Protein AF-A0A7X3Q4G8-F1 (afdb_monomer)

Secondary structure (DSSP, 8-state):
-GGGT-EEEPPHHHHHHHHHTTTTTTSGGGTTEEEPPEEEEE-TTS-EEEEEE-SSTT-PPPHHHHHHHHHGGG-

Sequence (75 aa):
MDAYGLSFELPERLKAAYRGLGFPDRNPATEWRLPVPGTFVIDMAGAIRSRHCLSDYRYRMEPQDIVAAVRELSS

Foldseek 3Di:
DVVVVQKDFADPVCVVVVVVVVPPVVVVVQHRMDGFDKDFDAAPVRDTQDMDTDNPPVDDDDPVVNVVSNVVRVD

Nearest PDB structures (foldseek):
  3hjp-assembly2_D  TM=7.792E-01  e=1.366E-01  Saccharolobus solfataricus
  2ywn-assembly1_A  TM=8.212E-01  e=2.718E-01  Sulfurisphaera tokodaii
  4g2e-assembly1_A-2  TM=8.214E-01  e=3.835E-01  Sulfurisphaera tokodaii str. 7
  4kce-assembly1_B  TM=7.621E-01  e=8.757E-01  Leishmania braziliensis
  5dvb-assembly1_I  TM=6.758E-01  e=3.022E+00  Saccharomyces cerevisiae

Radius of gyration: 15.9 Å; Cα contacts (8 Å, |Δi|>4): 79; chains: 1; bounding box: 36×28×39 Å

pLDDT: mean 90.7, std 6.54, range [57.84, 97.69]

Structure (mmCIF, N/CA/C/O backbone):
data_AF-A0A7X3Q4G8-F1
#
_entry.id   AF-A0A7X3Q4G8-F1
#
loop_
_atom_site.group_PDB
_atom_site.id
_atom_site.type_symbol
_atom_site.label_atom_id
_atom_site.label_alt_id
_atom_site.label_comp_id
_atom_site.label_asym_id
_atom_site.label_entity_id
_atom_site.label_seq_id
_atom_site.pdbx_PDB_ins_code
_atom_site.Cartn_x
_atom_site.Cartn_y
_atom_site.Cartn_z
_atom_site.occupancy
_atom_site.B_iso_or_equiv
_atom_site.auth_seq_id
_atom_site.auth_comp_id
_atom_site.auth_asym_id
_atom_site.auth_atom_id
_atom_site.pdbx_PDB_model_num
ATOM 1 N N . MET A 1 1 ? -2.984 -11.757 -4.263 1.00 76.00 1 MET A N 1
ATOM 2 C CA . MET A 1 1 ? -3.294 -10.352 -4.614 1.00 76.00 1 MET A CA 1
ATOM 3 C C . MET A 1 1 ? -4.213 -10.256 -5.822 1.00 76.00 1 MET A C 1
ATOM 5 O O . MET A 1 1 ? -5.147 -9.469 -5.759 1.00 76.00 1 MET A O 1
ATOM 9 N N . ASP A 1 2 ? -4.015 -11.081 -6.855 1.00 82.62 2 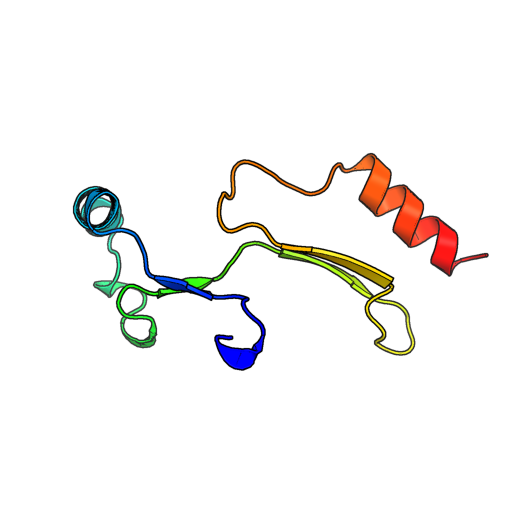ASP A N 1
ATOM 10 C CA . ASP A 1 2 ? -4.804 -11.020 -8.097 1.00 82.62 2 ASP A CA 1
ATOM 11 C C . ASP A 1 2 ? -6.315 -11.177 -7.874 1.00 82.62 2 ASP A C 1
ATOM 13 O O . ASP A 1 2 ? -7.087 -10.350 -8.348 1.00 82.62 2 ASP A O 1
ATOM 17 N N . ALA A 1 3 ? -6.735 -12.147 -7.051 1.00 89.94 3 ALA A N 1
ATOM 18 C CA . ALA A 1 3 ? -8.146 -12.346 -6.690 1.00 89.94 3 ALA A CA 1
ATOM 19 C C . ALA A 1 3 ? -8.797 -11.134 -5.988 1.00 89.94 3 ALA A C 1
ATOM 21 O O . ALA A 1 3 ? -10.017 -11.021 -5.961 1.00 89.94 3 ALA A O 1
ATOM 22 N N . TYR A 1 4 ? -7.987 -10.229 -5.431 1.00 87.56 4 TYR A N 1
ATOM 23 C CA . TYR A 1 4 ? -8.440 -9.028 -4.727 1.00 87.56 4 TYR A CA 1
ATOM 24 C C . TYR A 1 4 ? -8.230 -7.744 -5.543 1.00 87.56 4 TYR A C 1
ATOM 26 O O . TYR A 1 4 ? -8.522 -6.660 -5.048 1.00 87.56 4 TYR A O 1
ATOM 34 N N . GLY A 1 5 ? -7.685 -7.835 -6.765 1.00 89.25 5 GLY A N 1
ATOM 35 C CA . GLY A 1 5 ? -7.351 -6.664 -7.584 1.00 89.25 5 GLY A CA 1
ATOM 36 C C . GLY A 1 5 ? -6.264 -5.763 -6.980 1.00 89.25 5 GLY A C 1
ATOM 37 O O . GLY A 1 5 ? -6.183 -4.588 -7.325 1.00 89.25 5 GLY A O 1
ATOM 38 N N . LEU A 1 6 ? -5.437 -6.290 -6.067 1.00 90.44 6 LEU A N 1
ATOM 39 C CA . LEU A 1 6 ? -4.399 -5.534 -5.343 1.00 90.44 6 LEU A CA 1
ATOM 40 C C . LEU A 1 6 ? -2.995 -5.700 -5.938 1.00 90.44 6 LEU A C 1
ATOM 42 O O . LEU A 1 6 ? -1.989 -5.452 -5.278 1.00 90.44 6 LEU A O 1
ATOM 46 N N . SER A 1 7 ? -2.920 -6.125 -7.190 1.00 91.44 7 SER A N 1
ATOM 47 C CA . SER A 1 7 ? -1.690 -6.279 -7.961 1.00 91.44 7 SER A CA 1
ATOM 48 C C . SER A 1 7 ? -1.965 -5.905 -9.408 1.00 91.44 7 SER A C 1
ATOM 50 O O . SER A 1 7 ? -3.050 -6.156 -9.933 1.00 91.44 7 SER A O 1
ATOM 52 N N . PHE A 1 8 ? -0.971 -5.321 -10.063 1.00 89.62 8 PHE A N 1
ATOM 53 C CA . PHE A 1 8 ? -1.042 -4.990 -11.479 1.00 89.62 8 PHE A CA 1
ATOM 54 C C . PHE A 1 8 ? 0.256 -5.377 -12.176 1.00 89.62 8 PHE A C 1
ATOM 56 O O . PHE A 1 8 ? 1.321 -5.426 -11.559 1.00 89.62 8 PHE A O 1
ATOM 63 N N . GLU A 1 9 ? 0.164 -5.664 -13.470 1.00 91.56 9 GLU A N 1
ATOM 64 C CA . GLU A 1 9 ? 1.347 -5.861 -14.297 1.00 91.56 9 GLU A CA 1
ATOM 65 C C . GLU A 1 9 ? 1.950 -4.505 -14.664 1.00 91.56 9 GLU A C 1
ATOM 67 O O . GLU A 1 9 ? 1.246 -3.610 -15.141 1.00 91.56 9 GLU A O 1
ATOM 72 N N . LEU A 1 10 ? 3.255 -4.346 -14.440 1.00 91.12 10 LEU A N 1
ATOM 73 C CA . LEU A 1 10 ? 3.974 -3.137 -14.801 1.00 91.12 10 LEU A CA 1
ATOM 74 C C . LEU A 1 10 ? 3.928 -2.953 -16.330 1.00 91.12 10 LEU A C 1
ATOM 76 O O . LEU A 1 10 ? 4.439 -3.808 -17.060 1.00 91.12 10 LEU A O 1
ATOM 80 N N . PRO A 1 11 ? 3.383 -1.828 -16.834 1.00 91.81 11 PRO A N 1
ATOM 81 C CA . PRO A 1 11 ? 3.323 -1.564 -18.265 1.00 91.81 11 PRO A CA 1
ATOM 82 C C . PRO A 1 11 ? 4.705 -1.631 -18.922 1.00 91.81 11 PRO A C 1
ATOM 84 O O . PRO A 1 11 ? 5.666 -1.075 -18.388 1.00 91.81 11 PRO A O 1
ATOM 87 N N . GLU A 1 12 ? 4.794 -2.226 -20.116 1.00 92.81 12 GLU A N 1
ATOM 88 C CA . GLU A 1 12 ? 6.063 -2.461 -20.831 1.00 92.81 12 GLU A CA 1
ATOM 89 C C . GLU A 1 12 ? 6.936 -1.198 -20.928 1.00 92.81 12 GLU A C 1
ATOM 91 O O . GLU A 1 12 ? 8.132 -1.227 -20.640 1.00 92.81 12 GLU A O 1
ATOM 96 N N . ARG A 1 13 ? 6.309 -0.047 -21.211 1.00 93.38 13 ARG A N 1
ATOM 97 C CA . ARG A 1 13 ? 6.974 1.265 -21.305 1.00 93.38 13 ARG A CA 1
ATOM 98 C C . ARG A 1 13 ? 7.740 1.683 -20.041 1.00 93.38 13 ARG A C 1
ATOM 100 O O . ARG A 1 13 ? 8.634 2.515 -20.126 1.00 93.38 13 ARG A O 1
ATOM 107 N N . LEU A 1 14 ? 7.371 1.155 -18.871 1.00 91.06 14 LEU A N 1
ATOM 108 C CA . LEU A 1 14 ? 7.993 1.474 -17.583 1.00 91.06 14 LEU A CA 1
ATOM 109 C C . LEU A 1 14 ? 9.060 0.452 -17.171 1.00 91.06 14 LEU A C 1
ATOM 111 O O . LEU A 1 14 ? 9.886 0.765 -16.313 1.00 91.06 14 LEU A O 1
ATOM 115 N N . LYS A 1 15 ? 9.099 -0.738 -17.789 1.00 92.50 15 LYS A N 1
ATOM 116 C CA . LYS A 1 15 ? 10.026 -1.813 -17.402 1.00 92.50 15 LYS A CA 1
ATOM 117 C C . LYS A 1 15 ? 11.485 -1.372 -17.497 1.00 92.50 15 LYS A C 1
ATOM 119 O O . LYS A 1 15 ? 12.255 -1.655 -16.590 1.00 92.50 15 LYS A O 1
ATOM 124 N N . ALA A 1 16 ? 11.862 -0.613 -18.529 1.00 93.25 16 ALA A N 1
ATOM 125 C CA . ALA A 1 16 ? 13.227 -0.095 -18.676 1.00 93.25 16 ALA A CA 1
ATOM 126 C C . ALA A 1 16 ? 13.656 0.811 -17.505 1.00 93.25 16 ALA A C 1
ATOM 128 O O . ALA A 1 16 ? 14.741 0.628 -16.957 1.00 93.25 16 ALA A O 1
ATOM 129 N N . ALA A 1 17 ? 12.788 1.734 -17.076 1.00 92.69 17 ALA A N 1
ATOM 130 C CA . ALA A 1 17 ? 13.056 2.593 -15.923 1.00 92.69 17 ALA A CA 1
ATOM 131 C C . ALA A 1 17 ? 13.172 1.775 -14.625 1.00 92.69 17 ALA A C 1
ATOM 133 O O . ALA A 1 17 ? 14.075 2.001 -13.825 1.00 92.69 17 ALA A O 1
ATOM 134 N N . TYR A 1 18 ? 12.302 0.777 -14.447 1.00 91.38 18 TYR A N 1
ATOM 135 C CA . TYR A 1 18 ? 12.302 -0.093 -13.269 1.00 91.38 18 TYR A CA 1
ATOM 136 C C . TYR A 1 18 ? 13.497 -1.059 -13.218 1.00 91.38 18 TYR A C 1
ATOM 138 O O . TYR A 1 18 ? 13.989 -1.336 -12.125 1.00 91.38 18 TYR A O 1
ATOM 146 N N . ARG A 1 19 ? 14.050 -1.489 -14.364 1.00 91.75 19 ARG A N 1
ATOM 147 C CA . ARG A 1 19 ? 15.340 -2.210 -14.403 1.00 91.75 19 ARG A CA 1
ATOM 148 C C . ARG A 1 19 ? 16.466 -1.378 -13.805 1.00 91.75 19 ARG A C 1
ATOM 150 O O . ARG A 1 19 ? 17.247 -1.898 -13.019 1.00 91.75 19 ARG A O 1
ATOM 157 N N . GLY A 1 20 ? 16.503 -0.075 -14.098 1.00 91.19 20 GLY A N 1
ATOM 158 C CA . GLY A 1 20 ? 17.467 0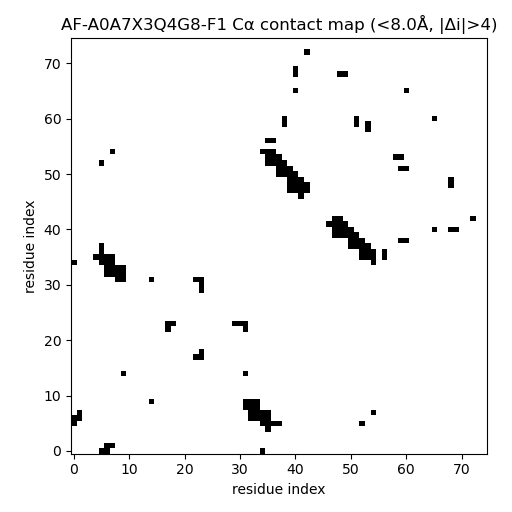.854 -13.495 1.00 91.19 20 GLY A CA 1
ATOM 159 C C . GLY A 1 20 ? 17.349 0.970 -11.968 1.00 91.19 20 GLY A C 1
ATOM 160 O O . GLY A 1 20 ? 18.314 1.337 -11.305 1.00 91.19 20 GLY A O 1
ATOM 161 N N . LEU A 1 21 ? 16.191 0.610 -11.403 1.00 90.00 21 LEU A N 1
ATOM 162 C CA . LEU A 1 21 ? 15.939 0.551 -9.958 1.00 90.00 21 LEU A CA 1
ATOM 163 C C . LEU A 1 21 ? 16.221 -0.840 -9.347 1.00 90.00 21 LEU A C 1
ATOM 165 O O . LEU A 1 21 ? 16.056 -1.031 -8.138 1.00 90.00 21 LEU A O 1
ATOM 169 N N . GLY A 1 22 ? 16.657 -1.809 -10.161 1.00 89.06 22 GLY A N 1
ATOM 170 C CA . GLY A 1 22 ? 16.940 -3.188 -9.754 1.00 89.06 22 GLY A CA 1
ATOM 171 C C . GLY A 1 22 ? 15.715 -4.108 -9.730 1.00 89.06 22 GLY A C 1
ATOM 172 O O . GLY A 1 22 ? 15.720 -5.108 -9.016 1.00 89.06 22 GLY A O 1
ATOM 173 N N . PHE A 1 23 ? 14.647 -3.773 -10.458 1.00 89.69 23 PHE A N 1
ATOM 174 C CA . PHE A 1 23 ? 13.453 -4.610 -10.583 1.00 89.69 23 PHE A CA 1
ATOM 175 C C . PHE A 1 23 ? 13.433 -5.345 -11.943 1.00 89.69 23 PHE A C 1
ATOM 177 O O . PHE A 1 23 ? 13.713 -4.718 -12.968 1.00 89.69 23 PHE A O 1
ATOM 184 N N . PRO A 1 24 ? 13.080 -6.643 -11.991 1.00 87.69 24 PRO A N 1
ATOM 185 C CA . PRO 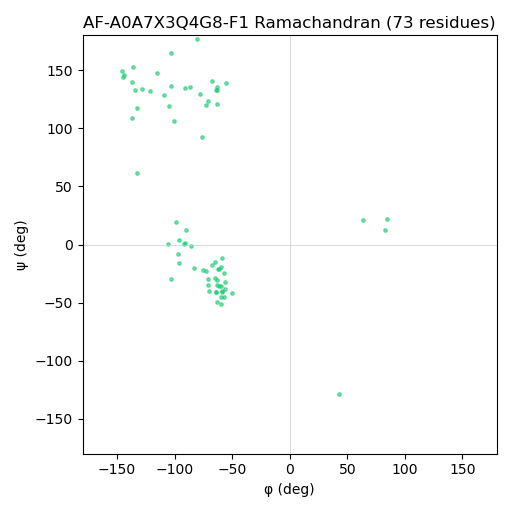A 1 24 ? 12.529 -7.448 -10.901 1.00 87.69 24 PRO A CA 1
ATOM 186 C C . PRO A 1 24 ? 13.573 -8.188 -10.058 1.00 87.69 24 PRO A C 1
ATOM 188 O O . PRO A 1 24 ? 13.195 -8.881 -9.123 1.00 87.69 24 PRO A O 1
ATOM 191 N N . ASP A 1 25 ? 14.867 -8.034 -10.338 1.00 86.25 25 ASP A N 1
ATOM 192 C CA . ASP A 1 25 ? 15.942 -8.852 -9.751 1.00 86.25 25 ASP A CA 1
ATOM 193 C C . ASP A 1 25 ? 15.981 -8.841 -8.213 1.00 86.25 25 ASP A C 1
ATOM 195 O O . ASP A 1 25 ? 16.320 -9.845 -7.589 1.00 86.25 25 ASP A O 1
ATOM 199 N N . ARG A 1 26 ? 15.592 -7.728 -7.578 1.00 85.31 26 ARG A N 1
ATOM 200 C CA . ARG A 1 26 ? 15.484 -7.623 -6.109 1.00 85.31 26 ARG A CA 1
ATOM 201 C C . ARG A 1 26 ? 14.252 -8.330 -5.533 1.00 85.31 26 ARG A C 1
ATOM 203 O O . ARG A 1 26 ? 14.259 -8.695 -4.361 1.00 85.31 26 ARG A O 1
ATOM 210 N N . ASN A 1 27 ? 13.222 -8.547 -6.351 1.00 80.94 27 ASN A N 1
ATOM 211 C CA . ASN A 1 27 ? 11.956 -9.183 -5.989 1.00 80.94 27 ASN A CA 1
ATOM 212 C C . ASN A 1 27 ? 11.571 -10.262 -7.029 1.00 80.94 27 ASN A C 1
ATOM 214 O O . ASN A 1 27 ? 10.518 -10.163 -7.669 1.00 80.94 27 ASN A O 1
ATOM 218 N N . PRO A 1 28 ? 12.385 -11.318 -7.205 1.00 73.62 28 PRO A N 1
ATOM 219 C CA . PRO A 1 28 ? 12.236 -12.249 -8.326 1.00 73.62 28 PRO A CA 1
ATOM 220 C C . PRO A 1 28 ? 10.899 -13.003 -8.302 1.00 73.62 28 PRO A C 1
ATOM 222 O O . PRO A 1 28 ? 10.326 -13.275 -9.350 1.00 73.62 28 PRO A O 1
ATOM 225 N N . ALA A 1 29 ? 10.345 -13.257 -7.111 1.00 81.50 29 ALA A N 1
ATOM 226 C CA . ALA A 1 29 ? 9.038 -13.897 -6.939 1.00 81.50 29 ALA A CA 1
ATOM 227 C C . ALA A 1 29 ? 7.853 -13.064 -7.466 1.00 81.50 29 ALA A C 1
ATOM 229 O O . ALA A 1 29 ? 6.749 -13.587 -7.583 1.00 81.50 29 ALA A O 1
ATOM 230 N N . THR A 1 30 ? 8.051 -11.768 -7.731 1.00 76.75 30 THR A N 1
ATOM 231 C CA . THR A 1 30 ? 6.985 -10.872 -8.206 1.00 76.75 30 THR A CA 1
ATOM 232 C C . THR A 1 30 ? 6.982 -10.684 -9.719 1.00 76.75 30 THR A C 1
ATOM 234 O O . THR A 1 30 ? 6.026 -10.116 -10.244 1.00 76.75 30 THR A O 1
ATOM 237 N N . GLU A 1 31 ? 8.003 -11.184 -10.428 1.00 87.06 31 GLU A N 1
ATOM 238 C CA . GLU A 1 31 ? 8.210 -10.919 -11.856 1.00 87.06 31 GLU A CA 1
ATOM 239 C C . GLU A 1 31 ? 7.962 -9.434 -12.178 1.00 87.06 31 GLU A C 1
ATOM 241 O O . GLU A 1 31 ? 8.476 -8.561 -11.492 1.00 87.06 31 GLU A O 1
A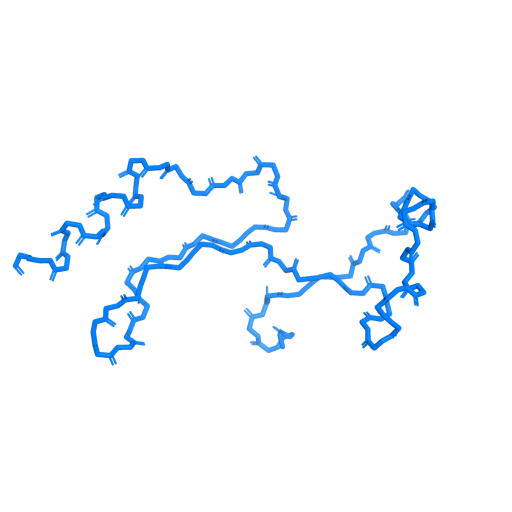TOM 246 N N . TRP A 1 32 ? 7.134 -9.120 -13.177 1.00 91.62 32 TRP A N 1
ATOM 247 C CA . TRP A 1 32 ? 6.743 -7.754 -13.524 1.00 91.62 32 TRP A CA 1
ATOM 248 C C . TRP A 1 32 ? 5.488 -7.255 -12.803 1.00 91.62 32 TRP A C 1
ATOM 250 O O . TRP A 1 32 ? 4.933 -6.226 -13.189 1.00 91.62 32 TRP A O 1
ATOM 260 N N . ARG A 1 33 ? 5.008 -7.957 -11.774 1.00 91.38 33 ARG A N 1
ATOM 261 C CA . ARG A 1 33 ? 3.823 -7.555 -11.012 1.00 91.38 33 ARG A CA 1
ATOM 262 C C . ARG A 1 33 ? 4.220 -6.687 -9.828 1.00 91.38 33 ARG A C 1
ATOM 264 O O . ARG A 1 33 ? 5.126 -7.011 -9.068 1.00 91.38 33 ARG A O 1
ATOM 271 N N . LEU A 1 34 ? 3.490 -5.596 -9.641 1.00 89.88 34 LEU A N 1
ATOM 272 C CA . LEU A 1 34 ? 3.646 -4.703 -8.500 1.00 89.88 34 LEU A CA 1
ATOM 273 C C . LEU A 1 34 ? 2.384 -4.712 -7.637 1.00 89.88 34 LEU A C 1
ATOM 275 O O . LEU A 1 34 ? 1.277 -4.863 -8.169 1.00 89.88 34 LEU A O 1
ATOM 279 N N . PRO A 1 35 ? 2.522 -4.535 -6.312 1.00 90.38 35 PRO A N 1
ATOM 280 C CA . PRO A 1 35 ? 1.371 -4.342 -5.448 1.00 90.38 35 PRO A CA 1
ATOM 281 C C . PRO A 1 35 ? 0.698 -3.001 -5.763 1.00 90.38 35 PRO A C 1
ATOM 283 O O . PRO A 1 35 ? 1.366 -1.990 -5.991 1.00 90.38 35 PRO A O 1
ATOM 286 N N . VAL A 1 36 ? -0.633 -2.981 -5.742 1.00 91.69 36 VAL A N 1
ATOM 287 C CA . VAL A 1 36 ? -1.403 -1.735 -5.750 1.00 91.69 36 VAL A CA 1
ATOM 288 C C . VAL A 1 36 ? -1.219 -1.070 -4.383 1.00 91.69 36 VAL A C 1
ATOM 290 O O . VAL A 1 36 ? -1.505 -1.710 -3.366 1.00 91.69 36 VAL A O 1
ATOM 293 N N . PRO A 1 37 ? -0.749 0.187 -4.314 1.00 91.19 37 PRO A N 1
ATOM 294 C CA . PRO A 1 37 ? -0.697 0.899 -3.049 1.00 91.19 37 PRO A CA 1
ATOM 295 C C . PRO A 1 37 ? -2.121 1.084 -2.516 1.00 91.19 37 PRO A C 1
ATOM 297 O O . PRO A 1 37 ? -3.037 1.468 -3.248 1.00 91.19 37 PRO A O 1
ATOM 300 N N . GLY A 1 38 ? -2.304 0.780 -1.234 1.00 92.88 38 GLY A N 1
ATOM 301 C CA . GLY A 1 38 ? -3.609 0.788 -0.594 1.00 92.88 38 GLY A CA 1
ATOM 302 C C . GLY A 1 38 ? -3.572 1.437 0.781 1.00 92.88 38 GLY A C 1
ATOM 303 O O . GLY A 1 38 ? -2.650 1.200 1.560 1.00 92.88 38 GLY A O 1
ATOM 304 N N . THR A 1 39 ? -4.599 2.222 1.084 1.00 95.50 39 THR A N 1
ATOM 305 C CA . THR A 1 39 ? -4.920 2.676 2.439 1.00 95.50 39 THR A CA 1
ATOM 306 C C . THR A 1 39 ? -6.183 1.954 2.880 1.00 95.50 39 THR A C 1
ATOM 308 O O . THR A 1 39 ? -7.169 1.951 2.147 1.00 95.50 39 THR A O 1
ATOM 311 N N . PHE A 1 40 ? -6.152 1.338 4.058 1.00 95.62 40 PHE A N 1
ATOM 312 C CA . PHE A 1 40 ? -7.293 0.638 4.644 1.00 95.62 40 PHE A CA 1
ATOM 313 C C . PHE A 1 40 ? -7.507 1.146 6.065 1.00 95.62 40 PHE A C 1
ATOM 315 O O . PHE A 1 40 ? -6.556 1.234 6.839 1.00 95.62 40 PHE A O 1
ATOM 322 N N . VAL A 1 41 ? -8.757 1.444 6.405 1.00 96.75 41 VAL A N 1
ATOM 323 C CA . VAL A 1 41 ? -9.197 1.677 7.781 1.00 96.75 41 VAL A CA 1
ATOM 324 C C . VAL A 1 41 ? -9.960 0.432 8.212 1.00 96.75 4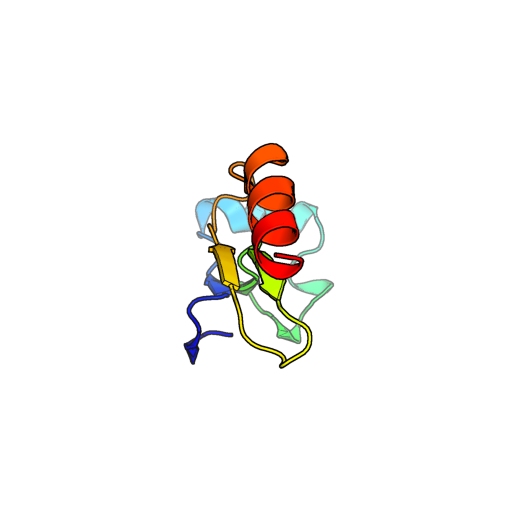1 VAL A C 1
ATOM 326 O O . VAL A 1 41 ? -10.944 0.059 7.571 1.00 96.75 41 VAL A O 1
ATOM 329 N N . ILE A 1 42 ? -9.469 -0.234 9.255 1.00 96.56 42 ILE A N 1
ATOM 330 C CA . ILE A 1 42 ? -9.973 -1.519 9.749 1.00 96.56 42 ILE A CA 1
ATOM 331 C C . ILE A 1 42 ? -10.394 -1.320 11.204 1.00 96.56 42 ILE A C 1
ATOM 333 O O . ILE A 1 42 ? -9.643 -0.724 11.975 1.00 96.56 42 ILE A O 1
ATOM 337 N N . ASP A 1 43 ? -11.585 -1.785 11.572 1.00 96.00 43 ASP A N 1
ATOM 338 C CA . ASP A 1 43 ? -12.052 -1.719 12.958 1.00 96.00 43 ASP A CA 1
ATOM 339 C C . ASP A 1 43 ? -11.481 -2.842 13.844 1.00 96.00 43 ASP A C 1
ATOM 341 O O . ASP A 1 43 ? -10.777 -3.745 13.387 1.00 96.00 43 ASP A O 1
ATOM 345 N N . MET A 1 44 ? -11.819 -2.807 15.136 1.00 95.00 44 MET A N 1
ATOM 346 C CA . MET A 1 44 ? -11.363 -3.802 16.116 1.00 95.00 44 MET A CA 1
ATOM 347 C C . MET A 1 44 ? -11.938 -5.209 15.890 1.00 95.00 44 MET A C 1
ATOM 349 O O . MET A 1 44 ? -11.391 -6.175 16.416 1.00 95.00 44 MET A O 1
ATOM 353 N N . ALA A 1 45 ? -13.018 -5.341 15.115 1.00 96.19 45 ALA A N 1
ATOM 354 C CA . ALA A 1 45 ? -13.571 -6.631 14.709 1.00 96.19 45 ALA A CA 1
ATOM 355 C C . ALA A 1 45 ? -12.891 -7.183 13.439 1.00 96.19 45 ALA A C 1
ATOM 357 O O . ALA A 1 45 ? -13.223 -8.281 12.992 1.00 96.19 45 ALA A O 1
ATOM 358 N N . GLY A 1 46 ? -11.938 -6.445 12.858 1.00 95.38 46 GLY A N 1
ATOM 359 C CA . GLY A 1 46 ? -11.226 -6.824 11.641 1.00 95.38 46 GLY A CA 1
ATOM 360 C C . GLY A 1 46 ? -11.975 -6.497 10.347 1.00 95.38 46 GLY A C 1
ATOM 361 O O . GLY A 1 46 ? -11.578 -6.974 9.283 1.00 95.38 46 GLY A O 1
ATOM 362 N N . ALA A 1 47 ? -13.045 -5.698 10.395 1.00 96.56 47 ALA A N 1
ATOM 363 C CA . ALA A 1 47 ? -13.796 -5.301 9.210 1.00 96.56 47 ALA A CA 1
ATOM 364 C C . ALA A 1 47 ? -13.187 -4.055 8.551 1.00 96.56 47 ALA A C 1
ATOM 366 O O . ALA A 1 47 ? -12.866 -3.072 9.219 1.00 96.56 47 ALA A O 1
ATOM 367 N N . ILE A 1 48 ? -13.069 -4.071 7.219 1.00 96.00 48 ILE A N 1
ATOM 368 C CA . ILE A 1 48 ? -12.662 -2.896 6.437 1.00 96.00 48 ILE A CA 1
ATOM 369 C C . ILE A 1 48 ? -13.820 -1.894 6.426 1.00 96.00 48 ILE A C 1
ATOM 371 O O . ILE A 1 48 ? -14.906 -2.199 5.934 1.00 96.00 48 ILE A O 1
ATOM 375 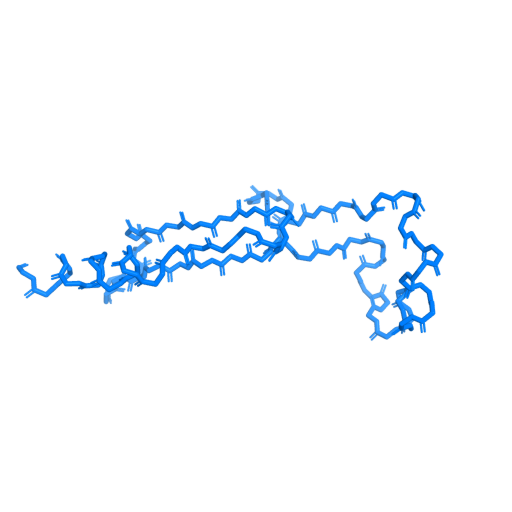N N . ARG A 1 49 ? -13.572 -0.690 6.937 1.00 96.06 49 ARG A N 1
ATOM 376 C CA . ARG A 1 49 ? -14.550 0.404 7.035 1.00 96.06 49 ARG A CA 1
ATOM 377 C C . ARG A 1 49 ? -14.338 1.473 5.975 1.00 96.06 49 ARG A C 1
ATOM 379 O O . ARG A 1 49 ? -15.299 2.053 5.489 1.00 96.06 49 ARG A O 1
ATOM 386 N N . SER A 1 50 ? -13.093 1.659 5.544 1.00 96.38 50 SER A N 1
ATOM 387 C CA . SER A 1 50 ? -12.754 2.469 4.377 1.00 96.38 50 SER A CA 1
ATOM 388 C C . SER A 1 50 ? -11.553 1.879 3.646 1.00 96.38 50 SER A C 1
ATOM 390 O O . SER A 1 50 ? -10.689 1.244 4.260 1.00 96.38 50 SER A O 1
ATOM 392 N N . ARG A 1 51 ? -11.502 2.067 2.325 1.00 94.94 51 ARG A N 1
ATOM 393 C CA . ARG A 1 51 ? -10.371 1.660 1.490 1.00 94.94 51 ARG A CA 1
ATOM 394 C C . ARG A 1 51 ? -10.137 2.642 0.352 1.00 94.94 51 ARG A C 1
ATOM 396 O O . ARG A 1 51 ? -11.081 3.100 -0.285 1.00 94.94 51 ARG A O 1
ATOM 403 N N . HIS A 1 52 ? -8.872 2.840 0.018 1.00 95.25 52 HIS A N 1
ATOM 404 C CA . HIS A 1 52 ? -8.430 3.525 -1.190 1.00 95.25 52 HIS A CA 1
ATOM 405 C C . HIS A 1 52 ? -7.342 2.686 -1.843 1.00 95.25 52 HIS A C 1
ATOM 407 O O . HIS A 1 52 ? -6.307 2.448 -1.225 1.00 95.25 52 HIS A O 1
ATOM 413 N N . CYS A 1 53 ? -7.572 2.202 -3.062 1.00 93.81 53 CYS A N 1
ATOM 414 C CA . CYS A 1 53 ? -6.619 1.363 -3.790 1.00 93.81 53 CYS A CA 1
ATOM 415 C C . CYS A 1 53 ? -6.571 1.8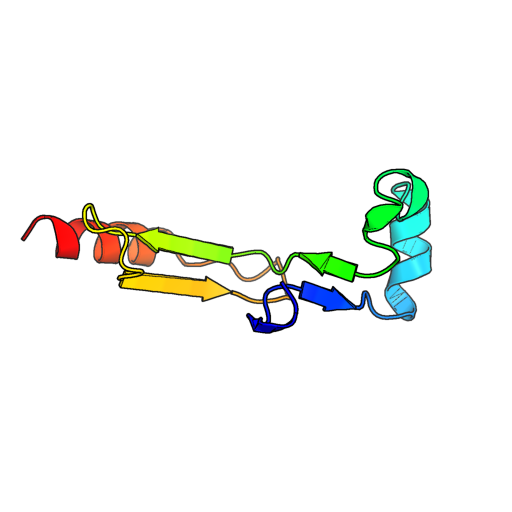24 -5.244 1.00 93.81 53 CYS A C 1
ATOM 417 O O . CYS A 1 53 ? -7.529 1.606 -5.986 1.00 93.81 53 CYS A O 1
ATOM 419 N N . LEU A 1 54 ? -5.468 2.456 -5.644 1.00 90.06 54 LEU A N 1
ATOM 420 C CA . LEU A 1 54 ? -5.242 2.928 -7.010 1.00 90.06 54 LEU A CA 1
ATOM 421 C C . LEU A 1 54 ? -3.833 2.545 -7.449 1.00 90.06 54 LEU A C 1
ATOM 423 O O . LEU A 1 54 ? -2.876 2.748 -6.711 1.00 90.06 54 LEU A O 1
ATOM 427 N N . SER A 1 55 ? -3.692 1.994 -8.655 1.00 86.69 55 SER A N 1
ATOM 428 C CA . SER A 1 55 ? -2.379 1.628 -9.206 1.00 86.69 55 SER A CA 1
ATOM 429 C C . SER A 1 55 ? -1.492 2.852 -9.454 1.00 86.69 55 SER A C 1
ATOM 431 O O . SER A 1 55 ? -0.267 2.764 -9.355 1.00 86.69 55 SER A O 1
ATOM 433 N N . ASP A 1 56 ? -2.102 4.007 -9.736 1.00 87.50 56 ASP A N 1
ATOM 434 C CA . ASP A 1 56 ? -1.401 5.283 -9.797 1.00 87.50 56 ASP A CA 1
ATOM 435 C C . ASP A 1 56 ? -1.097 5.789 -8.382 1.00 87.50 56 ASP A C 1
ATOM 437 O O . ASP A 1 56 ? -1.891 6.483 -7.746 1.00 87.50 56 ASP A O 1
ATOM 441 N N . TYR A 1 57 ? 0.099 5.440 -7.907 1.00 82.44 57 TYR A N 1
ATOM 442 C CA . TYR A 1 57 ? 0.618 5.756 -6.575 1.00 82.44 57 TYR A CA 1
ATOM 443 C C . TYR A 1 57 ? 0.691 7.257 -6.249 1.00 82.44 57 TYR A C 1
ATOM 445 O O . TYR A 1 57 ? 0.943 7.621 -5.094 1.00 82.44 57 TYR A O 1
ATOM 453 N N . ARG A 1 58 ? 0.517 8.132 -7.248 1.00 88.25 58 ARG A N 1
ATOM 454 C CA . ARG A 1 58 ? 0.455 9.587 -7.057 1.00 88.25 58 ARG A CA 1
ATOM 455 C C . ARG A 1 58 ? -0.853 10.016 -6.396 1.00 88.25 58 ARG A C 1
ATOM 457 O O . ARG A 1 58 ? -0.875 11.059 -5.755 1.00 88.25 58 ARG A O 1
ATOM 464 N N . TYR A 1 59 ? -1.904 9.203 -6.503 1.00 90.31 59 TYR A N 1
ATOM 465 C CA . TYR A 1 59 ? -3.198 9.451 -5.878 1.00 90.31 59 TYR A CA 1
ATOM 466 C C . TYR A 1 59 ? -3.337 8.622 -4.605 1.00 90.31 59 TYR A C 1
ATOM 468 O O . TYR A 1 59 ? -3.541 7.406 -4.642 1.00 90.31 59 TYR A O 1
ATOM 476 N N . ARG A 1 60 ? -3.242 9.293 -3.460 1.00 91.19 60 ARG A N 1
ATOM 477 C CA . ARG A 1 60 ? -3.421 8.690 -2.135 1.00 91.19 60 ARG A CA 1
ATOM 478 C C . ARG A 1 60 ? -4.790 9.050 -1.573 1.00 91.19 60 ARG A C 1
ATOM 480 O O . ARG A 1 60 ? -5.437 9.964 -2.072 1.00 91.19 60 ARG A O 1
ATOM 487 N N . MET A 1 61 ? -5.209 8.329 -0.538 1.00 95.50 61 MET A N 1
ATOM 488 C CA . MET A 1 61 ? -6.345 8.761 0.269 1.00 95.50 61 MET A CA 1
ATOM 489 C C . MET A 1 61 ? -5.996 10.092 0.934 1.00 95.50 61 MET A C 1
ATOM 491 O O . MET A 1 61 ? -4.887 10.244 1.457 1.00 95.50 61 MET A O 1
ATOM 495 N N . GLU A 1 62 ? -6.929 11.037 0.916 1.00 95.56 62 GLU A N 1
ATOM 496 C CA . GLU A 1 62 ? -6.745 12.319 1.581 1.00 95.56 62 GLU A CA 1
ATOM 497 C C . GLU A 1 62 ? -6.614 12.119 3.103 1.00 95.56 62 GLU A C 1
ATOM 499 O O . GLU A 1 62 ? -7.420 11.394 3.696 1.00 95.56 62 GLU A O 1
ATOM 504 N N . PRO A 1 63 ? -5.626 12.738 3.778 1.00 95.88 63 PRO A N 1
ATOM 505 C CA . PRO A 1 63 ? -5.417 12.538 5.212 1.00 95.88 63 PRO A CA 1
ATOM 506 C C . PRO A 1 63 ? -6.652 12.852 6.065 1.00 95.88 63 PRO A C 1
ATOM 508 O O . PRO A 1 63 ? -6.930 12.134 7.027 1.00 95.88 63 PRO A O 1
ATOM 511 N N . GLN A 1 64 ? -7.412 13.893 5.707 1.00 97.69 64 GLN A N 1
ATOM 512 C CA . GLN A 1 64 ? -8.659 14.238 6.390 1.00 97.69 64 GLN A CA 1
ATOM 513 C C . GLN A 1 64 ? -9.714 13.130 6.296 1.00 97.69 64 GLN A C 1
ATOM 515 O O . GLN A 1 64 ? -10.401 12.880 7.285 1.00 97.69 64 GLN A O 1
ATOM 520 N N . ASP A 1 65 ? -9.787 12.415 5.172 1.00 96.69 65 ASP A N 1
ATOM 521 C CA . ASP A 1 65 ? -10.734 11.315 4.984 1.00 96.69 65 ASP A CA 1
ATOM 522 C C . ASP A 1 65 ? -10.339 10.108 5.841 1.00 96.69 65 ASP A C 1
ATOM 524 O O . 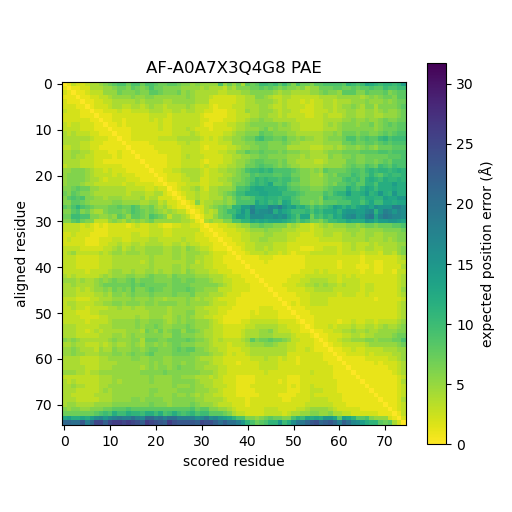ASP A 1 65 ? -11.200 9.415 6.381 1.00 96.69 65 ASP A O 1
ATOM 528 N N . ILE A 1 66 ? -9.032 9.874 6.025 1.00 96.25 66 ILE A N 1
ATOM 529 C CA . ILE A 1 66 ? -8.528 8.830 6.932 1.00 96.25 66 ILE A CA 1
ATOM 530 C C . ILE A 1 66 ? -8.954 9.148 8.368 1.00 96.25 66 ILE A C 1
ATOM 532 O O . ILE A 1 66 ? -9.493 8.288 9.063 1.00 96.25 66 ILE A O 1
ATOM 536 N N . VAL A 1 67 ? -8.728 10.385 8.820 1.00 97.06 67 VAL A N 1
ATOM 537 C CA . VAL A 1 67 ? -9.085 10.811 10.181 1.00 97.06 67 VAL A CA 1
ATOM 538 C C . VAL A 1 67 ? -10.598 10.766 10.394 1.00 97.06 67 VAL A C 1
ATOM 540 O O . VAL A 1 67 ? -11.039 10.323 11.454 1.00 97.06 67 VAL A O 1
ATOM 543 N N . ALA A 1 68 ? -11.390 11.194 9.408 1.00 96.88 68 ALA A N 1
ATOM 544 C CA . ALA A 1 68 ? -12.846 11.109 9.456 1.00 96.88 68 ALA A CA 1
ATOM 545 C C . ALA A 1 68 ? -13.313 9.653 9.605 1.00 96.88 68 ALA A C 1
ATOM 547 O O . ALA A 1 68 ? -14.012 9.341 10.567 1.00 96.88 68 ALA A O 1
ATOM 548 N N . ALA A 1 69 ? -12.818 8.751 8.751 1.00 96.25 69 ALA A N 1
ATOM 549 C CA . ALA A 1 69 ? -13.149 7.329 8.807 1.00 96.25 69 ALA A CA 1
ATOM 550 C C . ALA A 1 69 ? -12.768 6.680 10.149 1.00 96.25 69 ALA A C 1
ATOM 552 O O . ALA A 1 69 ? -13.490 5.818 10.633 1.00 96.25 69 ALA A O 1
ATOM 553 N N . VAL A 1 70 ? -11.658 7.091 10.777 1.00 96.19 70 VAL A N 1
ATOM 554 C CA . VAL A 1 70 ? -11.273 6.601 12.115 1.00 96.19 70 VAL A CA 1
ATOM 555 C C . VAL A 1 70 ? -12.205 7.137 13.206 1.00 96.19 70 VAL A C 1
ATOM 557 O O . VAL A 1 70 ? -12.567 6.392 14.112 1.00 96.19 70 VAL A O 1
ATOM 560 N N . ARG A 1 71 ? -12.616 8.410 13.141 1.00 96.19 71 ARG A N 1
ATOM 561 C CA . ARG A 1 71 ? -13.530 9.011 14.133 1.00 96.19 71 ARG A CA 1
ATOM 562 C C . ARG A 1 71 ? -14.905 8.347 14.139 1.00 96.19 71 ARG A C 1
ATOM 564 O O . ARG A 1 71 ? -15.485 8.187 15.211 1.00 96.19 71 ARG A O 1
ATOM 571 N N . GLU A 1 72 ? -15.384 7.920 12.975 1.00 94.75 72 GLU A N 1
ATOM 572 C CA . GLU A 1 72 ? -16.633 7.164 12.835 1.00 94.75 72 GLU A CA 1
ATOM 573 C C . GLU A 1 72 ? -16.606 5.811 13.568 1.00 94.75 72 GLU A C 1
ATOM 575 O O . GLU A 1 72 ? -17.663 5.292 13.907 1.00 94.75 72 GLU A O 1
ATOM 580 N N . LEU A 1 73 ? -15.426 5.249 13.867 1.00 92.25 73 LEU A N 1
ATOM 581 C CA . LEU A 1 73 ? -15.301 3.973 14.593 1.00 92.25 73 LEU A CA 1
ATOM 582 C C . LEU A 1 73 ? -15.393 4.111 16.112 1.00 92.25 73 LEU A C 1
ATOM 584 O O . LEU A 1 73 ? -15.623 3.121 16.802 1.00 92.25 73 LEU A O 1
ATOM 588 N N . SER A 1 74 ? -15.152 5.316 16.627 1.00 77.00 74 SER A N 1
ATOM 589 C CA . SER A 1 74 ? -15.148 5.614 18.064 1.00 77.00 74 SER A CA 1
ATOM 590 C C . SER A 1 74 ? -16.485 6.173 18.560 1.00 77.00 74 SER A C 1
ATOM 592 O O . SER A 1 74 ? -16.562 6.592 19.715 1.00 77.00 74 SER A O 1
ATOM 594 N N . SER A 1 75 ? -17.488 6.251 17.679 1.00 57.84 75 SER A N 1
ATOM 595 C CA . SER A 1 75 ? -18.813 6.819 17.959 1.00 57.84 75 SER A CA 1
ATOM 596 C C . SER A 1 75 ? -19.843 5.745 18.288 1.00 57.84 75 SER A C 1
ATOM 598 O O . SER A 1 75 ? -19.738 4.633 17.726 1.00 57.84 75 SER A O 1
#

Solvent-accessible surface area (backbone atoms only — not comparable to full-atom values): 4704 Å² total; per-residue (Å²): 88,68,96,73,68,38,43,44,74,61,56,74,91,49,48,66,64,38,42,77,73,45,46,39,77,80,46,61,94,43,51,64,48,42,72,35,52,68,52,75,44,62,50,97,88,70,47,80,77,45,74,41,76,37,78,59,73,88,60,70,74,56,69,68,58,54,54,49,60,54,53,65,72,78,105

Mean predicted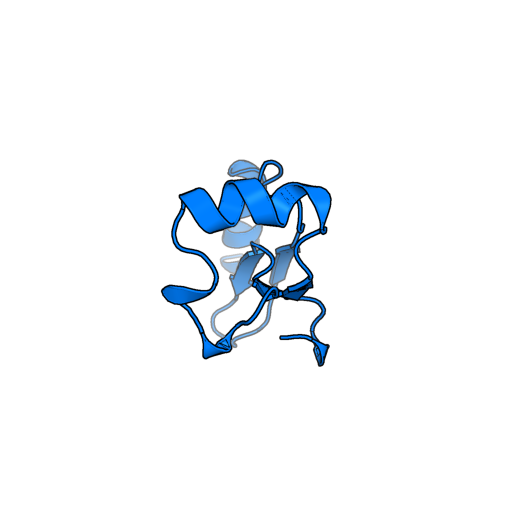 aligned error: 4.59 Å